Protein AF-A0A6G3X3H6-F1 (afdb_monomer_lite)

Secondary structure (DSSP, 8-state):
-HHHHHHHHHHHHHHHHHHHHHHHHHT-TT--GGGGTHHHHHHHHHHHHHHTT---HHHHHHHHHHHHHHHHHHHHHHH-SSS--HHHHHHHHHHHHHHHHHHHHHHHHT--HHHHHHHHHHHH---TT--HHHHHHHHHHHHHHHHHHHHTHHHHHHHTT-HHHHHHTT--HHHH-

Structure (mmCIF, N/CA/C/O backbone):
data_AF-A0A6G3X3H6-F1
#
_entry.id   AF-A0A6G3X3H6-F1
#
loop_
_atom_site.group_PDB
_atom_site.id
_atom_site.type_symbol
_atom_site.label_atom_id
_atom_site.label_alt_id
_atom_site.label_comp_id
_atom_site.label_asym_id
_atom_site.label_entity_id
_atom_site.label_seq_id
_atom_site.pdbx_PDB_ins_code
_atom_site.Cartn_x
_atom_site.Cartn_y
_atom_site.Cartn_z
_atom_site.occupancy
_atom_site.B_iso_or_equiv
_atom_site.auth_seq_id
_atom_site.auth_comp_id
_atom_site.auth_asym_id
_atom_site.auth_atom_id
_atom_site.pdbx_PDB_model_num
ATOM 1 N N . ARG A 1 1 ? 17.146 16.076 -9.157 1.00 81.12 1 ARG A N 1
ATOM 2 C CA . ARG A 1 1 ? 17.181 16.164 -7.670 1.00 81.12 1 ARG A CA 1
ATOM 3 C C . ARG A 1 1 ? 15.816 16.528 -7.088 1.00 81.12 1 ARG A C 1
ATOM 5 O O . ARG A 1 1 ? 15.389 15.841 -6.174 1.00 81.12 1 ARG A O 1
ATOM 12 N N . LEU A 1 2 ? 15.118 17.531 -7.637 1.00 92.62 2 LEU A N 1
ATOM 13 C CA . LEU A 1 2 ? 13.779 17.919 -7.175 1.00 92.62 2 LEU A CA 1
ATOM 14 C C . LEU A 1 2 ? 12.729 16.779 -7.222 1.00 92.62 2 LEU A C 1
ATOM 16 O O . LEU A 1 2 ? 12.113 16.555 -6.185 1.00 92.62 2 LEU A O 1
ATOM 20 N N . PRO A 1 3 ? 12.585 15.983 -8.309 1.00 93.81 3 PRO A N 1
ATOM 21 C CA . PRO A 1 3 ? 11.593 14.896 -8.345 1.00 93.81 3 PRO A CA 1
ATOM 22 C C . PRO A 1 3 ? 11.813 13.860 -7.239 1.00 93.81 3 PRO A C 1
ATOM 24 O O . PRO A 1 3 ? 10.887 13.480 -6.534 1.00 93.81 3 PRO A O 1
ATOM 27 N N . ARG A 1 4 ? 13.076 13.482 -7.012 1.00 94.50 4 ARG A N 1
ATOM 28 C CA . ARG A 1 4 ? 13.480 12.581 -5.928 1.00 94.50 4 ARG A CA 1
ATOM 29 C C . ARG A 1 4 ? 13.090 13.103 -4.544 1.00 94.50 4 ARG A C 1
ATOM 31 O O . ARG A 1 4 ? 12.629 12.322 -3.722 1.00 94.50 4 ARG A O 1
ATOM 38 N N . ALA A 1 5 ? 13.302 14.392 -4.273 1.00 95.81 5 ALA A N 1
ATOM 39 C CA . ALA A 1 5 ? 12.963 14.986 -2.980 1.00 95.81 5 ALA A CA 1
ATOM 40 C C . ALA A 1 5 ? 11.444 15.007 -2.750 1.00 95.81 5 ALA A C 1
ATOM 42 O O . ALA A 1 5 ? 10.981 14.654 -1.669 1.00 95.81 5 ALA A O 1
ATOM 43 N N . VAL A 1 6 ? 10.670 15.355 -3.782 1.00 96.56 6 VAL A N 1
ATOM 44 C CA . VAL A 1 6 ? 9.203 15.338 -3.721 1.00 96.56 6 VAL A CA 1
ATOM 45 C C . VAL A 1 6 ? 8.688 13.915 -3.515 1.00 96.56 6 VAL A C 1
ATOM 47 O O . VAL A 1 6 ? 7.884 13.691 -2.616 1.00 96.56 6 VAL A O 1
ATOM 50 N N . LEU A 1 7 ? 9.198 12.938 -4.273 1.00 95.88 7 LEU A N 1
ATOM 51 C CA . LEU A 1 7 ? 8.808 11.537 -4.111 1.00 95.88 7 LEU A CA 1
ATOM 52 C C . LEU A 1 7 ? 9.121 11.018 -2.703 1.00 95.88 7 LEU A C 1
ATOM 54 O O . LEU A 1 7 ? 8.291 10.333 -2.116 1.00 95.88 7 LEU A O 1
ATOM 58 N N . ALA A 1 8 ? 10.279 11.384 -2.140 1.00 95.56 8 ALA A N 1
ATOM 59 C CA . ALA A 1 8 ? 10.652 11.019 -0.773 1.00 95.56 8 ALA A CA 1
ATOM 60 C C . ALA A 1 8 ? 9.638 11.539 0.258 1.00 95.56 8 ALA A C 1
ATOM 62 O O . ALA A 1 8 ? 9.217 10.792 1.140 1.00 95.56 8 ALA A O 1
ATOM 63 N N . LEU A 1 9 ? 9.228 12.806 0.130 1.00 96.75 9 LEU A N 1
ATOM 64 C CA . LEU A 1 9 ? 8.238 13.418 1.018 1.00 96.75 9 LEU A CA 1
ATOM 65 C C . LEU A 1 9 ? 6.868 12.751 0.881 1.00 96.75 9 LEU A C 1
ATOM 67 O O . LEU A 1 9 ? 6.251 12.422 1.890 1.00 96.75 9 LEU A O 1
ATOM 71 N N . VAL A 1 10 ? 6.410 12.512 -0.350 1.00 96.50 10 VAL A N 1
ATOM 72 C CA . VAL A 1 10 ? 5.107 11.883 -0.618 1.00 96.50 10 VAL A CA 1
ATOM 73 C C . VAL A 1 10 ? 5.075 10.442 -0.117 1.00 96.50 10 VAL A C 1
ATOM 75 O O . VAL A 1 10 ? 4.109 10.050 0.537 1.00 96.50 10 VAL A O 1
ATOM 78 N N . ALA A 1 11 ? 6.130 9.664 -0.367 1.00 94.50 11 ALA A N 1
ATOM 79 C CA . ALA A 1 11 ? 6.240 8.294 0.120 1.00 94.50 11 ALA A CA 1
ATOM 80 C C . ALA A 1 11 ? 6.262 8.253 1.655 1.00 94.50 11 ALA A C 1
ATOM 82 O O . ALA A 1 11 ? 5.467 7.537 2.256 1.00 94.50 11 ALA A O 1
ATOM 83 N N . GLY A 1 12 ? 7.101 9.074 2.300 1.00 95.00 12 GLY A N 1
ATOM 84 C CA . GLY A 1 12 ? 7.175 9.150 3.763 1.00 95.00 12 GLY A CA 1
ATOM 85 C C . GLY A 1 12 ? 5.853 9.576 4.407 1.00 95.00 12 GLY A C 1
ATOM 86 O O . GLY A 1 12 ? 5.411 8.964 5.377 1.00 95.00 12 GLY A O 1
ATOM 87 N N . PHE A 1 13 ? 5.179 10.573 3.832 1.00 96.25 13 PHE A N 1
ATOM 88 C CA . PHE A 1 13 ? 3.850 11.001 4.268 1.00 96.25 13 PHE A CA 1
ATOM 89 C C . PHE A 1 13 ? 2.806 9.886 4.122 1.00 96.25 13 PHE A C 1
ATOM 91 O O . PHE A 1 13 ? 2.034 9.639 5.047 1.00 96.25 13 PHE A O 1
ATOM 98 N N . SER A 1 14 ? 2.821 9.169 2.995 1.00 94.50 14 SER A N 1
ATOM 99 C CA . SER A 1 14 ? 1.905 8.051 2.735 1.00 94.50 14 SER A CA 1
ATOM 100 C C . SER A 1 14 ? 2.128 6.895 3.713 1.00 94.50 14 SER A C 1
ATOM 102 O O . SER A 1 14 ? 1.161 6.362 4.253 1.00 94.50 14 SER A O 1
ATOM 104 N N . PHE A 1 15 ? 3.387 6.551 4.010 1.00 92.12 15 PHE A N 1
ATOM 105 C CA . PHE A 1 15 ? 3.718 5.552 5.029 1.00 92.12 15 PHE A CA 1
ATOM 106 C C . PHE A 1 15 ? 3.280 5.989 6.429 1.00 92.12 15 PHE A C 1
ATOM 108 O O . PHE A 1 15 ? 2.724 5.180 7.169 1.00 92.12 15 PHE A O 1
ATOM 115 N N . GLY A 1 16 ? 3.468 7.264 6.784 1.00 93.06 16 GLY A N 1
ATOM 116 C CA . GLY A 1 16 ? 3.003 7.815 8.058 1.00 93.06 16 GLY A CA 1
ATOM 117 C C . GLY A 1 16 ? 1.481 7.746 8.213 1.00 93.06 16 GLY A C 1
ATOM 118 O O . GLY A 1 16 ? 0.989 7.285 9.244 1.00 93.06 16 GLY A O 1
ATOM 119 N N . LEU A 1 17 ? 0.735 8.137 7.172 1.00 93.88 17 LEU A N 1
ATOM 120 C CA . LEU A 1 17 ? -0.727 8.029 7.129 1.00 93.88 17 LEU A CA 1
ATOM 121 C C . LEU A 1 17 ? -1.197 6.575 7.239 1.00 93.88 17 LEU A C 1
ATOM 123 O O . LEU A 1 17 ? -2.043 6.266 8.073 1.00 93.88 17 LEU A O 1
ATOM 127 N N . ALA A 1 18 ? -0.630 5.674 6.435 1.00 91.19 18 ALA A N 1
ATOM 128 C CA . ALA A 1 18 ? -0.981 4.260 6.489 1.00 91.19 18 ALA A CA 1
ATOM 129 C C . ALA A 1 18 ? -0.691 3.671 7.880 1.00 91.19 18 ALA A C 1
ATOM 131 O O . ALA A 1 18 ? -1.545 2.995 8.450 1.00 91.19 18 ALA A O 1
ATOM 132 N N . GLY A 1 19 ? 0.472 3.983 8.460 1.00 90.94 19 GLY A N 1
ATOM 133 C CA . GLY A 1 19 ? 0.867 3.539 9.795 1.00 90.94 19 GLY A CA 1
ATOM 134 C C . GLY A 1 19 ? -0.128 3.962 10.874 1.00 90.94 19 GLY A C 1
ATOM 135 O O . GLY A 1 19 ? -0.659 3.105 11.578 1.00 90.94 19 GLY A O 1
ATOM 136 N N . VAL A 1 20 ? -0.452 5.257 1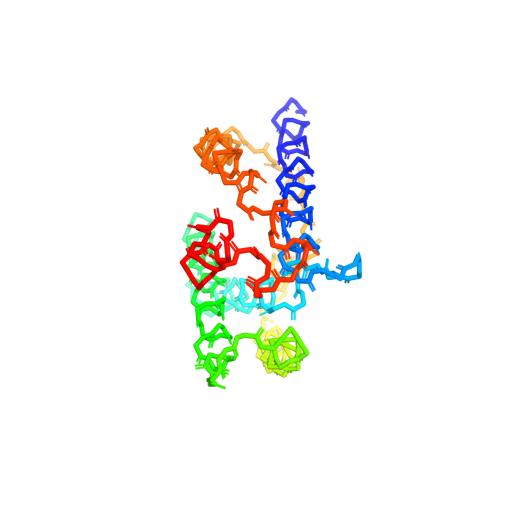0.972 1.00 91.25 20 VAL A N 1
ATOM 137 C CA . VAL A 1 20 ? -1.388 5.742 12.002 1.00 91.25 20 VAL A CA 1
ATOM 138 C C . VAL A 1 20 ? -2.796 5.170 11.818 1.00 91.25 20 VAL A C 1
ATOM 140 O O . VAL A 1 20 ? -3.451 4.822 12.805 1.00 91.25 20 VAL A O 1
ATOM 143 N N . THR A 1 21 ? -3.256 5.007 10.572 1.00 90.62 21 THR A N 1
ATOM 144 C CA . THR A 1 21 ? -4.552 4.388 10.273 1.00 90.62 21 THR A CA 1
ATOM 145 C C . THR A 1 21 ? -4.577 2.926 10.713 1.00 90.62 21 THR A C 1
ATOM 147 O O . THR A 1 21 ? -5.503 2.532 11.424 1.00 90.62 21 THR A O 1
ATOM 150 N N . PHE A 1 22 ? -3.555 2.133 10.373 1.00 87.06 22 PHE A N 1
ATOM 151 C CA . PHE A 1 22 ? -3.475 0.724 10.771 1.00 87.06 22 PHE A CA 1
ATOM 152 C C . PHE A 1 22 ? -3.369 0.548 12.283 1.00 87.06 22 PHE A C 1
ATOM 154 O O . PHE A 1 22 ? -4.112 -0.252 12.856 1.00 87.06 22 PHE A O 1
ATOM 161 N N . GLN A 1 23 ? -2.504 1.320 12.940 1.00 88.88 23 GLN A N 1
ATOM 162 C CA . GLN A 1 23 ? -2.334 1.275 14.394 1.00 88.88 23 GLN A CA 1
ATOM 163 C C . GLN A 1 23 ? -3.633 1.621 15.122 1.00 88.88 23 GLN A C 1
ATOM 165 O O . GLN A 1 23 ? -4.012 0.940 16.075 1.00 88.88 23 GLN A O 1
ATOM 170 N N . THR A 1 24 ? -4.351 2.635 14.633 1.00 88.75 24 THR A N 1
ATOM 171 C CA . THR A 1 24 ? -5.649 3.051 15.174 1.00 88.75 24 THR A CA 1
ATOM 172 C C . THR A 1 24 ? -6.718 1.979 14.963 1.00 88.75 24 THR A C 1
ATOM 174 O O . THR A 1 24 ? -7.406 1.594 15.906 1.00 88.75 24 THR A O 1
ATOM 177 N N . MET A 1 25 ? -6.831 1.453 13.742 1.00 84.88 25 MET A N 1
ATOM 178 C CA . MET A 1 25 ? -7.825 0.441 13.379 1.00 84.88 25 MET A CA 1
ATOM 179 C C . MET A 1 25 ? -7.628 -0.876 14.145 1.00 84.88 25 MET A C 1
ATOM 181 O O . MET A 1 25 ? -8.598 -1.524 14.548 1.00 84.88 25 MET A O 1
ATOM 185 N N . LEU A 1 26 ? -6.376 -1.289 14.347 1.00 81.75 26 LEU A N 1
ATOM 186 C CA . LEU A 1 26 ? -6.024 -2.525 15.051 1.00 81.75 26 LEU A CA 1
ATOM 187 C C . LEU A 1 26 ? -5.852 -2.333 16.560 1.00 81.75 26 LEU A C 1
ATOM 189 O O . LEU A 1 26 ? -5.661 -3.323 17.264 1.00 81.75 26 LEU A O 1
ATOM 193 N N . ARG A 1 27 ? -5.921 -1.090 17.056 1.00 84.81 27 ARG A N 1
ATOM 194 C CA . ARG A 1 27 ? -5.616 -0.720 18.452 1.00 84.81 27 ARG A CA 1
ATOM 195 C C . ARG A 1 27 ? -4.279 -1.286 18.921 1.00 84.81 27 ARG A C 1
ATOM 197 O O . ARG A 1 27 ? -4.150 -1.761 20.046 1.00 84.81 27 ARG A O 1
ATOM 204 N N . ASN A 1 28 ? -3.296 -1.286 18.030 1.00 83.50 28 ASN A N 1
ATOM 205 C CA . ASN A 1 28 ? -2.004 -1.892 18.289 1.00 83.50 28 ASN A CA 1
ATOM 206 C C . ASN A 1 28 ? -0.899 -0.986 17.733 1.00 83.50 28 ASN A C 1
ATOM 208 O O . ASN A 1 28 ? -0.783 -0.876 16.512 1.00 83.50 28 ASN A O 1
ATOM 212 N N . PRO A 1 29 ? -0.071 -0.361 18.590 1.00 82.50 29 PRO A N 1
ATOM 213 C CA . PRO A 1 29 ? 1.007 0.516 18.137 1.00 82.50 29 PRO A CA 1
ATOM 214 C C . PRO A 1 29 ? 2.110 -0.229 17.369 1.00 82.50 29 PRO A C 1
ATOM 216 O O . PRO A 1 29 ? 2.874 0.400 16.647 1.00 82.50 29 PRO A O 1
ATOM 219 N N . LEU A 1 30 ? 2.185 -1.560 17.490 1.00 80.12 30 LEU A N 1
ATOM 220 C CA . LEU A 1 30 ? 3.111 -2.406 16.732 1.00 80.12 30 LEU A CA 1
ATOM 221 C C . LEU A 1 30 ? 2.543 -2.843 15.375 1.00 80.12 30 LEU A C 1
ATOM 223 O O . LEU A 1 30 ? 3.240 -3.506 14.611 1.00 80.12 30 LEU A O 1
ATOM 227 N N . ALA A 1 31 ? 1.284 -2.514 15.066 1.00 79.19 31 ALA A N 1
ATOM 228 C CA . ALA A 1 31 ? 0.722 -2.836 13.766 1.00 79.19 31 ALA A CA 1
ATOM 229 C C . ALA A 1 31 ? 1.348 -1.955 12.681 1.00 79.19 31 ALA A C 1
ATOM 231 O O . ALA A 1 31 ? 1.374 -0.728 12.787 1.00 79.19 31 ALA A O 1
ATOM 232 N N . SER A 1 32 ? 1.799 -2.592 11.606 1.00 80.75 32 SER A N 1
ATOM 233 C CA . SER A 1 32 ? 2.226 -1.926 10.383 1.00 80.75 32 SER A CA 1
ATOM 234 C C . SER A 1 32 ? 1.478 -2.513 9.180 1.00 80.75 32 SER A C 1
ATOM 236 O O . SER A 1 32 ? 1.114 -3.694 9.199 1.00 80.75 32 SER A O 1
ATOM 238 N N . PRO A 1 33 ? 1.234 -1.707 8.129 1.00 70.56 33 PRO A N 1
ATOM 239 C CA . PRO A 1 33 ? 0.598 -2.172 6.892 1.00 70.56 33 PRO A CA 1
ATOM 240 C C . PRO A 1 33 ? 1.330 -3.358 6.243 1.00 70.56 33 PRO A C 1
ATOM 242 O O . PRO A 1 33 ? 0.693 -4.205 5.617 1.00 70.56 33 PRO A O 1
ATOM 245 N N . ASP A 1 34 ? 2.648 -3.458 6.432 1.00 71.75 34 ASP A N 1
ATOM 246 C CA . ASP A 1 34 ? 3.471 -4.526 5.856 1.00 71.75 34 ASP A CA 1
ATOM 247 C C . ASP A 1 34 ? 3.136 -5.917 6.416 1.00 71.75 34 ASP A C 1
ATOM 249 O O . ASP A 1 34 ? 3.273 -6.916 5.711 1.00 71.75 34 ASP A O 1
ATOM 253 N N . ILE A 1 35 ? 2.624 -6.003 7.651 1.00 68.88 35 ILE A N 1
ATOM 254 C CA . ILE A 1 35 ? 2.325 -7.280 8.327 1.00 68.88 35 ILE A CA 1
ATOM 255 C C . ILE A 1 35 ? 1.207 -8.071 7.621 1.00 68.88 35 ILE A C 1
ATOM 257 O O . ILE A 1 35 ? 1.103 -9.285 7.785 1.00 68.88 35 ILE A O 1
ATOM 261 N N . ILE A 1 36 ? 0.383 -7.415 6.801 1.00 77.31 36 ILE A N 1
ATOM 262 C CA . ILE A 1 36 ? -0.758 -8.032 6.101 1.00 77.31 36 ILE A CA 1
ATOM 263 C C . ILE A 1 36 ? -0.325 -8.612 4.737 1.00 77.31 36 ILE A C 1
ATOM 265 O O . ILE A 1 36 ? -1.136 -9.167 4.009 1.00 77.31 36 ILE A O 1
ATOM 269 N N . GLY A 1 37 ? 0.958 -8.519 4.373 1.00 83.69 37 GLY A N 1
ATOM 270 C CA . GLY A 1 37 ? 1.495 -9.137 3.154 1.00 83.69 37 GLY A CA 1
ATOM 271 C C . GLY A 1 37 ? 1.242 -8.355 1.870 1.00 83.69 37 GLY A C 1
ATOM 272 O O . GLY A 1 37 ? 1.546 -8.845 0.787 1.00 83.69 37 GLY A O 1
ATOM 273 N N . ILE A 1 38 ? 0.753 -7.115 1.972 1.00 90.75 38 ILE A N 1
ATOM 274 C CA . ILE A 1 38 ? 0.576 -6.203 0.830 1.00 90.75 38 ILE A CA 1
ATOM 275 C C . ILE A 1 38 ? 1.920 -5.979 0.124 1.00 90.75 38 ILE A C 1
ATOM 277 O O . ILE A 1 38 ? 2.016 -6.128 -1.095 1.00 90.75 38 ILE A O 1
ATOM 281 N N . SER A 1 39 ? 2.968 -5.691 0.901 1.00 91.25 39 SER A N 1
ATOM 282 C CA . SER A 1 39 ? 4.323 -5.454 0.396 1.00 91.25 39 SER A CA 1
ATOM 283 C C . SER A 1 39 ? 4.956 -6.721 -0.188 1.00 91.25 39 SER A C 1
ATOM 285 O O . SER A 1 39 ? 5.539 -6.650 -1.271 1.00 91.25 39 SER A O 1
ATOM 287 N N . SER A 1 40 ? 4.769 -7.891 0.439 1.00 92.19 40 SER A N 1
ATOM 288 C CA . SER A 1 40 ? 5.202 -9.184 -0.123 1.00 92.19 40 SER A CA 1
ATOM 289 C C . SER A 1 40 ? 4.454 -9.525 -1.417 1.00 92.19 40 SER A C 1
ATOM 291 O O . SER A 1 40 ? 5.051 -10.030 -2.362 1.00 92.19 40 SER A O 1
ATOM 293 N N . GLY A 1 41 ? 3.161 -9.200 -1.509 1.00 93.31 41 GLY A N 1
ATOM 294 C CA . GLY A 1 41 ? 2.347 -9.412 -2.709 1.00 93.31 41 GLY A CA 1
ATOM 295 C C . GLY A 1 41 ? 2.791 -8.552 -3.879 1.00 93.31 41 GLY A C 1
ATOM 296 O O . GLY A 1 41 ? 2.997 -9.062 -4.979 1.00 93.31 41 GLY A O 1
ATOM 297 N N . ALA A 1 42 ? 2.997 -7.260 -3.627 1.00 94.56 42 ALA A N 1
ATOM 298 C CA . ALA A 1 42 ? 3.529 -6.334 -4.617 1.00 94.56 42 ALA A CA 1
ATOM 299 C C . ALA A 1 42 ? 4.931 -6.768 -5.089 1.00 94.56 42 ALA A C 1
ATOM 301 O O . ALA A 1 42 ? 5.195 -6.788 -6.289 1.00 94.56 42 ALA A O 1
ATOM 302 N N . SER A 1 43 ? 5.782 -7.203 -4.155 1.00 94.12 43 SER A N 1
ATOM 303 C CA . SER A 1 43 ? 7.133 -7.733 -4.396 1.00 94.12 43 SER A CA 1
ATOM 304 C C . SER A 1 43 ? 7.161 -8.987 -5.256 1.00 94.12 43 SER A C 1
ATOM 306 O O . SER A 1 43 ? 7.868 -9.022 -6.263 1.00 94.12 43 SER A O 1
ATOM 308 N N . ALA A 1 44 ? 6.361 -9.996 -4.913 1.00 95.38 44 ALA A N 1
ATOM 309 C CA . ALA A 1 44 ? 6.280 -11.227 -5.688 1.00 95.38 44 ALA A CA 1
ATOM 310 C C . ALA A 1 44 ? 5.794 -10.950 -7.114 1.00 95.38 44 ALA A C 1
ATOM 312 O O . ALA A 1 44 ? 6.350 -11.457 -8.087 1.00 95.38 44 ALA A O 1
ATOM 313 N N . ALA A 1 45 ? 4.782 -10.094 -7.244 1.00 96.25 45 ALA A N 1
ATOM 314 C CA . ALA A 1 45 ? 4.207 -9.735 -8.526 1.00 96.25 45 ALA A CA 1
ATOM 315 C C . ALA A 1 45 ? 5.193 -8.933 -9.394 1.00 96.25 45 ALA A C 1
ATOM 317 O O . ALA A 1 45 ? 5.321 -9.207 -10.586 1.00 96.25 45 ALA A O 1
ATOM 318 N N . ALA A 1 46 ? 5.954 -8.013 -8.795 1.00 94.94 46 ALA A N 1
ATOM 319 C CA . ALA A 1 46 ? 7.016 -7.294 -9.487 1.00 94.94 46 ALA A CA 1
ATOM 320 C C . ALA A 1 46 ? 8.164 -8.213 -9.919 1.00 94.94 46 ALA A C 1
ATOM 322 O O . ALA A 1 46 ? 8.603 -8.132 -11.063 1.00 94.94 46 ALA A O 1
ATOM 323 N N . ALA A 1 47 ? 8.604 -9.134 -9.057 1.00 95.00 47 ALA A N 1
ATOM 324 C CA . ALA A 1 47 ? 9.628 -10.115 -9.408 1.00 95.00 47 ALA A CA 1
ATOM 325 C C . ALA A 1 47 ? 9.186 -10.984 -10.597 1.00 95.00 47 ALA A C 1
ATOM 327 O O . ALA A 1 47 ? 9.950 -11.161 -11.542 1.00 95.00 47 ALA A O 1
ATOM 328 N N . ILE A 1 48 ? 7.938 -11.469 -10.602 1.00 95.44 48 ILE A N 1
ATOM 329 C CA . ILE A 1 48 ? 7.371 -12.229 -11.730 1.00 95.44 48 ILE A CA 1
ATOM 330 C C . ILE A 1 48 ? 7.309 -11.363 -12.996 1.00 95.44 48 ILE A C 1
ATOM 332 O O . ILE A 1 48 ? 7.700 -11.816 -14.073 1.00 95.44 48 ILE A O 1
ATOM 336 N N . ALA A 1 49 ? 6.842 -10.119 -12.879 1.00 95.19 49 ALA A N 1
ATOM 337 C CA . ALA A 1 49 ? 6.713 -9.204 -14.009 1.00 95.19 49 ALA A CA 1
ATOM 338 C C . ALA A 1 49 ? 8.057 -8.878 -14.673 1.00 95.19 49 ALA A C 1
ATOM 340 O O . ALA A 1 49 ? 8.129 -8.842 -15.898 1.00 95.19 49 ALA A O 1
ATOM 341 N N . ILE A 1 50 ? 9.104 -8.670 -13.874 1.00 93.00 50 ILE A N 1
ATOM 342 C CA . ILE A 1 50 ? 10.451 -8.354 -14.357 1.00 93.00 50 ILE A CA 1
ATOM 343 C C . ILE A 1 50 ? 11.103 -9.611 -14.941 1.00 93.00 50 ILE A C 1
ATOM 345 O O . ILE A 1 50 ? 11.484 -9.627 -16.106 1.00 93.00 50 ILE A O 1
ATOM 349 N N . VAL A 1 51 ? 11.173 -10.692 -14.159 1.00 92.38 51 VAL A N 1
ATOM 350 C CA . VAL A 1 51 ? 11.991 -11.870 -14.493 1.00 92.38 51 VAL A CA 1
ATOM 351 C C . VAL A 1 51 ? 11.320 -12.794 -15.509 1.00 92.38 51 VAL A C 1
ATOM 353 O O . VAL A 1 51 ? 11.993 -13.403 -16.331 1.00 92.38 51 VAL A O 1
ATOM 356 N N . THR A 1 52 ? 9.997 -12.963 -15.436 1.00 91.06 52 THR A N 1
ATOM 357 C CA . THR A 1 52 ? 9.285 -13.947 -16.275 1.00 91.06 52 THR A CA 1
ATOM 358 C C . THR A 1 52 ? 8.604 -13.303 -17.475 1.00 91.06 52 THR A C 1
ATOM 360 O O . THR A 1 52 ? 8.541 -13.906 -18.542 1.00 91.06 52 THR A O 1
ATOM 363 N N . LEU A 1 53 ? 8.055 -12.101 -17.294 1.00 90.81 53 LEU A N 1
ATOM 364 C CA . LEU A 1 53 ? 7.248 -11.431 -18.315 1.00 90.81 53 LEU A CA 1
ATOM 365 C C . LEU A 1 53 ? 7.997 -10.299 -19.033 1.00 90.81 53 LEU A C 1
ATOM 367 O O . LEU A 1 53 ? 7.479 -9.791 -20.027 1.00 90.81 53 LEU A O 1
ATOM 371 N N . SER A 1 54 ? 9.177 -9.905 -18.538 1.00 89.56 54 SER A N 1
ATOM 372 C CA . SER A 1 54 ? 10.001 -8.810 -19.071 1.00 89.56 54 SER A CA 1
ATOM 373 C C . SER A 1 54 ? 9.194 -7.530 -19.339 1.00 89.56 54 SER A C 1
ATOM 375 O O . SER A 1 54 ? 9.336 -6.883 -20.378 1.00 89.56 54 SER A O 1
ATOM 377 N N . LEU A 1 55 ? 8.288 -7.195 -18.414 1.00 91.31 55 LEU A N 1
ATOM 378 C CA . LEU A 1 55 ? 7.397 -6.042 -18.535 1.00 91.31 55 LEU A CA 1
ATOM 379 C C . LEU A 1 55 ? 8.128 -4.726 -18.253 1.00 91.31 55 LEU A C 1
ATOM 381 O O . LEU A 1 55 ? 9.077 -4.669 -17.478 1.00 91.31 55 LEU A O 1
ATOM 385 N N . GLY A 1 56 ? 7.627 -3.637 -18.840 1.00 88.62 56 GLY A N 1
ATOM 386 C CA . GLY A 1 56 ? 8.143 -2.293 -18.583 1.00 88.62 56 GLY A CA 1
ATOM 387 C C . GLY A 1 56 ? 7.740 -1.740 -17.210 1.00 88.62 56 GLY A C 1
ATOM 388 O O . GLY A 1 56 ? 6.773 -2.185 -16.593 1.00 88.62 56 GLY A O 1
ATOM 389 N N . GLU A 1 57 ? 8.429 -0.688 -16.763 1.00 85.44 57 GLU A N 1
ATOM 390 C CA . GLU A 1 57 ? 8.304 -0.109 -15.412 1.00 85.44 57 GLU A CA 1
ATOM 391 C C . GLU A 1 57 ? 6.856 0.243 -15.001 1.00 85.44 57 GLU A C 1
ATOM 393 O O . GLU A 1 57 ? 6.425 -0.040 -13.878 1.00 85.44 57 GLU A O 1
ATOM 398 N N . VAL A 1 58 ? 6.065 0.810 -15.919 1.00 88.75 58 VAL A N 1
ATOM 399 C CA . VAL A 1 58 ? 4.655 1.162 -15.663 1.00 88.75 58 VAL A CA 1
ATOM 400 C C . VAL A 1 58 ? 3.796 -0.089 -15.480 1.00 88.75 58 VAL A C 1
ATOM 402 O O . VAL A 1 58 ? 2.971 -0.147 -14.571 1.00 88.75 58 VAL A O 1
ATOM 405 N N . GLN A 1 59 ? 3.999 -1.107 -16.316 1.00 92.81 59 GLN A N 1
ATOM 406 C CA . GLN A 1 59 ? 3.247 -2.362 -16.257 1.00 92.81 59 GLN A CA 1
ATOM 407 C C . GLN A 1 59 ? 3.569 -3.129 -14.971 1.00 92.81 59 GLN A C 1
ATOM 409 O O . GLN A 1 59 ? 2.652 -3.607 -14.306 1.00 92.81 59 GLN A O 1
ATOM 414 N N . VAL A 1 60 ? 4.850 -3.169 -14.585 1.00 93.31 60 VAL A N 1
ATOM 415 C CA . VAL A 1 60 ? 5.309 -3.722 -13.302 1.00 93.31 60 VAL A CA 1
ATOM 416 C C . VAL A 1 60 ? 4.622 -3.002 -12.142 1.00 93.31 60 VAL A C 1
ATOM 418 O O . VAL A 1 60 ? 4.060 -3.652 -11.266 1.00 93.31 60 VAL A O 1
ATOM 421 N N . SER A 1 61 ? 4.594 -1.665 -12.161 1.00 91.81 61 SER A N 1
ATOM 422 C CA . SER A 1 61 ? 3.974 -0.863 -11.099 1.00 91.81 61 SER A CA 1
ATOM 423 C C . SER A 1 61 ? 2.468 -1.119 -10.975 1.00 91.81 61 SER A C 1
ATOM 425 O O . SER A 1 61 ? 1.963 -1.316 -9.871 1.00 91.81 61 SER A O 1
ATOM 427 N N . VAL A 1 62 ? 1.741 -1.170 -12.096 1.00 93.69 62 VAL A N 1
ATOM 428 C CA . VAL A 1 62 ? 0.296 -1.462 -12.107 1.00 93.69 62 VAL A CA 1
ATOM 429 C C . VAL A 1 62 ? 0.017 -2.871 -11.587 1.00 93.69 62 VAL A C 1
ATOM 431 O O . VAL A 1 62 ? -0.878 -3.056 -10.761 1.00 93.69 62 VAL A O 1
ATOM 434 N N . LEU A 1 63 ? 0.795 -3.858 -12.034 1.00 95.62 63 LEU A N 1
ATOM 435 C CA . LEU A 1 63 ? 0.630 -5.249 -11.626 1.00 95.62 63 LEU A CA 1
ATOM 436 C C . LEU A 1 63 ? 0.965 -5.444 -10.139 1.00 95.62 63 LEU A C 1
ATOM 438 O O . LEU A 1 63 ? 0.235 -6.143 -9.439 1.00 95.62 63 LEU A O 1
ATOM 442 N N . ALA A 1 64 ? 1.994 -4.764 -9.633 1.00 94.62 64 ALA A N 1
ATOM 443 C CA . ALA A 1 64 ? 2.353 -4.763 -8.219 1.00 94.62 64 ALA A CA 1
ATOM 444 C C . ALA A 1 64 ? 1.261 -4.139 -7.335 1.00 94.62 64 ALA A C 1
ATOM 446 O O . ALA A 1 64 ? 0.907 -4.711 -6.305 1.00 94.62 64 ALA A O 1
ATOM 447 N N . ILE A 1 65 ? 0.674 -3.009 -7.751 1.00 94.06 65 ILE A N 1
ATOM 448 C CA . ILE A 1 65 ? -0.457 -2.385 -7.043 1.00 94.06 65 ILE A CA 1
ATOM 449 C C . ILE A 1 65 ? -1.664 -3.329 -7.032 1.00 94.06 65 ILE A C 1
ATOM 451 O O . ILE A 1 65 ? -2.263 -3.552 -5.979 1.00 94.06 65 ILE A O 1
ATOM 455 N N . ALA A 1 66 ? -2.010 -3.914 -8.182 1.00 96.12 66 ALA A N 1
ATOM 456 C CA . ALA A 1 66 ? -3.136 -4.837 -8.294 1.00 96.12 66 ALA A CA 1
ATOM 457 C C . ALA A 1 66 ? -2.942 -6.088 -7.422 1.00 96.12 66 ALA A C 1
ATOM 459 O O . ALA A 1 66 ? -3.866 -6.496 -6.718 1.00 96.12 66 ALA A O 1
ATOM 460 N N . ALA A 1 67 ? -1.740 -6.667 -7.418 1.00 95.69 67 ALA A N 1
ATOM 461 C CA . ALA A 1 67 ? -1.409 -7.813 -6.581 1.00 95.69 67 ALA A CA 1
ATOM 462 C C . ALA A 1 67 ? -1.421 -7.462 -5.089 1.00 95.69 67 ALA A C 1
ATOM 464 O O . ALA A 1 67 ? -2.005 -8.205 -4.304 1.00 95.69 67 ALA A O 1
ATOM 465 N N . GLY A 1 68 ? -0.853 -6.320 -4.691 1.00 93.50 68 GLY A N 1
ATOM 466 C CA . GLY A 1 68 ? -0.881 -5.854 -3.303 1.00 93.50 68 GLY A CA 1
ATOM 467 C C . GLY A 1 68 ? -2.309 -5.654 -2.786 1.00 93.50 68 GLY A C 1
ATOM 468 O O . GLY A 1 68 ? -2.651 -6.139 -1.707 1.00 93.50 68 GLY A O 1
ATOM 469 N N . LEU A 1 69 ? -3.177 -5.016 -3.580 1.00 93.06 69 LEU A N 1
ATOM 470 C CA . LEU A 1 69 ? -4.604 -4.875 -3.261 1.00 93.06 69 LEU A CA 1
ATOM 471 C C . LEU A 1 69 ? -5.323 -6.230 -3.228 1.00 93.06 69 LEU A C 1
ATOM 473 O O . LEU A 1 69 ? -6.130 -6.476 -2.332 1.00 93.06 69 LEU A O 1
ATOM 477 N N . GLY A 1 70 ? -5.013 -7.127 -4.166 1.00 95.00 70 GLY A N 1
ATOM 478 C CA . GLY A 1 70 ? -5.549 -8.486 -4.192 1.00 95.00 70 GLY A CA 1
ATOM 479 C C . GLY A 1 70 ? -5.179 -9.286 -2.941 1.00 95.00 70 GLY A C 1
ATOM 480 O O . GLY A 1 70 ? -6.040 -9.941 -2.357 1.00 95.00 70 GLY A O 1
ATOM 481 N N . VAL A 1 71 ? -3.930 -9.179 -2.478 1.00 93.44 71 VAL A N 1
ATOM 482 C CA . VAL A 1 71 ? -3.467 -9.811 -1.234 1.00 93.44 71 VAL A CA 1
ATOM 483 C C . VAL A 1 71 ? -4.148 -9.192 -0.017 1.00 93.44 71 VAL A C 1
ATOM 485 O O . VAL A 1 71 ? -4.623 -9.936 0.839 1.00 93.44 71 VAL A O 1
ATOM 488 N N . ALA A 1 72 ? -4.286 -7.864 0.040 1.00 89.81 72 ALA A N 1
ATOM 489 C CA . ALA A 1 72 ? -5.020 -7.195 1.115 1.00 89.81 72 ALA A CA 1
ATOM 490 C C . ALA A 1 72 ? -6.463 -7.722 1.229 1.00 89.81 72 ALA A C 1
ATOM 492 O O . ALA A 1 72 ? -6.914 -8.082 2.318 1.00 89.81 72 ALA A O 1
ATOM 493 N N . LEU A 1 73 ? -7.168 -7.825 0.095 1.00 90.56 73 LEU A N 1
ATOM 494 C CA . LEU A 1 73 ? -8.531 -8.358 0.022 1.00 90.56 73 LEU A CA 1
ATOM 495 C C . LEU A 1 73 ? -8.593 -9.839 0.406 1.00 90.56 73 LEU A C 1
ATOM 497 O O . LEU A 1 73 ? -9.488 -10.245 1.148 1.00 90.56 73 LEU A O 1
ATOM 501 N N . LEU A 1 74 ? -7.637 -10.646 -0.060 1.00 91.94 74 LEU A N 1
ATOM 502 C CA . LEU A 1 74 ? -7.547 -12.062 0.282 1.00 91.94 74 LEU A CA 1
ATOM 503 C C . LEU A 1 74 ? -7.379 -12.246 1.793 1.00 91.94 74 LEU A C 1
ATOM 505 O O . LEU A 1 74 ? -8.165 -12.960 2.415 1.00 91.94 74 LEU A O 1
ATOM 509 N N . VAL A 1 75 ? -6.406 -11.560 2.393 1.00 90.00 75 VAL A N 1
ATOM 510 C CA . VAL A 1 75 ? -6.120 -11.640 3.831 1.00 90.00 75 VAL A CA 1
ATOM 511 C C . VAL A 1 75 ? -7.324 -11.170 4.641 1.00 90.00 75 VAL A C 1
ATOM 513 O O . VAL A 1 75 ? -7.728 -11.853 5.583 1.00 90.00 75 VAL A O 1
ATOM 516 N N . TYR A 1 76 ? -7.950 -10.058 4.242 1.00 85.62 76 TYR A N 1
ATOM 517 C CA . TYR A 1 76 ? -9.171 -9.566 4.876 1.00 85.62 76 TYR A CA 1
ATOM 518 C C . TYR A 1 76 ? -10.301 -10.601 4.807 1.00 85.62 76 TYR A C 1
ATOM 520 O O . TYR A 1 76 ? -10.883 -10.940 5.834 1.00 85.62 76 TYR A O 1
ATOM 528 N N . SER A 1 77 ? -10.574 -11.165 3.626 1.00 87.88 77 SER A N 1
ATOM 529 C CA . SER A 1 77 ? -11.655 -12.141 3.427 1.00 87.88 77 SER A CA 1
ATOM 530 C C . SER A 1 77 ? -11.464 -13.416 4.256 1.00 87.88 77 SER A C 1
ATOM 532 O O . SER A 1 77 ? -12.410 -13.915 4.866 1.00 87.88 77 SER A O 1
ATOM 534 N N . LEU A 1 78 ? -10.227 -13.908 4.362 1.00 87.44 78 LEU A N 1
ATOM 535 C CA . LEU A 1 78 ? -9.882 -15.065 5.186 1.00 87.44 78 LEU A CA 1
ATOM 536 C C . LEU A 1 78 ? -9.979 -14.741 6.682 1.00 87.44 78 LEU A C 1
ATOM 538 O O . LEU A 1 78 ? -10.368 -15.593 7.486 1.00 87.44 78 LEU A O 1
ATOM 542 N N . ALA A 1 79 ? -9.662 -13.502 7.060 1.00 84.00 79 ALA A N 1
ATOM 543 C CA . ALA A 1 79 ? -9.793 -13.015 8.423 1.00 84.00 79 ALA A CA 1
ATOM 544 C C . ALA A 1 79 ? -11.241 -12.670 8.811 1.00 84.00 79 ALA A C 1
ATOM 546 O O . ALA A 1 79 ? -11.495 -12.483 10.001 1.00 84.00 79 ALA A O 1
ATOM 547 N N . PHE A 1 80 ? -12.193 -12.628 7.873 1.00 75.69 80 PHE A N 1
ATOM 548 C CA . PHE A 1 80 ? -13.584 -12.206 8.086 1.00 75.69 80 PHE A CA 1
ATOM 549 C C . PHE A 1 80 ? -14.536 -13.359 8.488 1.00 75.69 80 PHE A C 1
ATOM 551 O O . PHE A 1 80 ? -15.648 -13.488 7.986 1.00 75.69 80 PHE A O 1
ATOM 558 N N . LYS A 1 81 ? -14.137 -14.236 9.421 1.00 67.44 81 LYS A N 1
ATOM 559 C CA . LYS A 1 81 ? -15.033 -15.276 9.981 1.00 67.44 81 LYS A CA 1
ATOM 560 C C . LYS A 1 81 ? -15.521 -14.904 11.386 1.00 67.44 81 LYS A C 1
ATOM 562 O O . LYS A 1 81 ? -14.850 -15.219 12.371 1.00 67.44 81 LYS A O 1
ATOM 567 N N . GLY A 1 82 ? -16.674 -14.235 11.470 1.00 62.56 82 GLY A N 1
ATOM 568 C CA . GLY A 1 82 ? -17.328 -13.863 12.738 1.00 62.56 82 GLY A CA 1
ATOM 569 C C . GLY A 1 82 ? -16.753 -12.612 13.420 1.00 62.56 82 GLY A C 1
ATOM 570 O O . GLY A 1 82 ? -16.620 -12.602 14.637 1.00 62.56 82 GLY A O 1
ATOM 571 N N . GLY A 1 83 ? -16.371 -11.595 12.636 1.00 62.84 83 GLY A N 1
ATOM 572 C CA . GLY A 1 83 ? -15.725 -10.357 13.104 1.00 62.84 83 GLY A CA 1
ATOM 573 C C . GLY A 1 83 ? -14.208 -10.351 12.881 1.00 62.84 83 GLY A C 1
ATOM 574 O O . GLY A 1 83 ? -13.576 -11.403 12.841 1.00 62.84 83 GLY A O 1
ATOM 575 N N . VAL A 1 84 ? -13.591 -9.180 12.696 1.00 60.12 84 VAL A N 1
ATOM 576 C CA . VAL A 1 84 ? -12.139 -9.073 12.450 1.00 60.12 84 VAL A CA 1
ATOM 577 C C . VAL A 1 84 ? -11.386 -9.083 13.781 1.00 60.12 84 VAL A C 1
ATOM 579 O O . VAL A 1 84 ? -11.124 -8.042 14.377 1.00 60.12 84 VAL A O 1
ATOM 582 N N . ALA A 1 85 ? -11.000 -10.269 14.250 1.00 65.88 85 ALA A N 1
ATOM 583 C CA . ALA A 1 85 ? -10.029 -10.377 15.333 1.00 65.88 85 ALA A CA 1
ATOM 584 C C . ALA A 1 85 ? -8.640 -9.967 14.811 1.00 65.88 85 ALA A C 1
ATOM 586 O O . ALA A 1 85 ? -8.088 -10.640 13.936 1.00 65.88 85 ALA A O 1
ATOM 587 N N . GLY A 1 86 ? -8.064 -8.888 15.356 1.00 71.50 86 GLY A N 1
ATOM 588 C CA . GLY A 1 86 ? -6.766 -8.351 14.919 1.00 71.50 86 GLY A CA 1
ATOM 589 C C . GLY A 1 86 ? -5.650 -9.404 14.884 1.00 71.50 86 GLY A C 1
ATOM 590 O O . GLY A 1 86 ? -4.882 -9.457 13.929 1.00 71.50 86 GLY A O 1
ATOM 591 N N . THR A 1 87 ? -5.626 -10.327 15.850 1.00 77.12 87 THR A N 1
ATOM 592 C CA . THR A 1 87 ? -4.658 -11.436 15.897 1.00 77.12 87 THR A CA 1
ATOM 593 C C . THR A 1 87 ? -4.776 -12.385 14.703 1.00 77.12 87 THR A C 1
ATOM 595 O O . THR A 1 87 ? -3.766 -12.826 14.165 1.00 77.12 87 THR A O 1
ATOM 598 N N . ARG A 1 88 ? -5.999 -12.691 14.248 1.00 83.94 88 ARG A N 1
ATOM 599 C CA . ARG A 1 88 ? -6.217 -13.583 13.099 1.00 83.94 88 ARG A CA 1
ATOM 600 C C . ARG A 1 88 ? -5.746 -12.937 11.801 1.00 83.94 88 ARG A C 1
ATOM 602 O O . ARG A 1 88 ? -5.119 -13.612 10.994 1.00 83.94 88 ARG A O 1
ATOM 609 N N . LEU A 1 89 ? -6.020 -11.644 11.628 1.00 82.81 89 LEU A N 1
ATOM 610 C CA . LEU A 1 89 ? -5.536 -10.874 10.482 1.00 82.81 89 LEU A CA 1
ATOM 611 C C . LEU A 1 89 ? -4.003 -10.921 10.400 1.00 82.81 89 LEU A C 1
ATOM 613 O O . LEU A 1 89 ? -3.459 -11.185 9.334 1.00 82.81 89 LEU A O 1
ATOM 617 N N . ILE A 1 90 ? -3.327 -10.747 11.541 1.00 83.25 90 ILE A N 1
ATOM 618 C CA . ILE A 1 90 ? -1.863 -10.816 11.639 1.00 83.25 90 ILE A CA 1
ATOM 619 C C . ILE A 1 90 ? -1.348 -12.216 11.277 1.00 83.25 90 ILE A C 1
ATOM 621 O O . ILE A 1 90 ? -0.459 -12.333 10.443 1.00 83.25 90 ILE A O 1
ATOM 625 N N . LEU A 1 91 ? -1.911 -13.285 11.854 1.00 87.44 91 LEU A N 1
ATOM 626 C CA . LEU A 1 91 ? -1.455 -14.657 11.584 1.00 87.44 91 LEU A CA 1
ATOM 627 C C . LEU A 1 91 ? -1.643 -15.066 10.115 1.00 87.44 91 LEU A C 1
ATOM 629 O O . LEU A 1 91 ? -0.749 -15.675 9.530 1.00 87.44 91 LEU A O 1
ATOM 633 N N . ILE A 1 92 ? -2.786 -14.717 9.516 1.00 89.88 92 ILE A N 1
ATOM 634 C CA . ILE A 1 92 ? -3.055 -14.974 8.094 1.00 89.88 92 ILE A CA 1
ATOM 635 C C . ILE A 1 92 ? -2.100 -14.157 7.220 1.00 89.88 92 ILE A C 1
ATOM 637 O O . ILE A 1 92 ? -1.537 -14.704 6.275 1.00 89.88 92 ILE A O 1
ATOM 641 N N . GLY A 1 93 ? -1.891 -12.880 7.559 1.00 89.94 93 GLY A N 1
ATOM 642 C CA . GLY A 1 93 ? -0.940 -12.000 6.884 1.00 89.94 93 GLY A CA 1
ATOM 643 C C . GLY A 1 93 ? 0.464 -12.593 6.861 1.00 89.94 93 GLY A C 1
ATOM 644 O O . GLY A 1 93 ? 1.009 -12.799 5.786 1.00 89.94 93 GLY A O 1
ATOM 645 N N . ILE A 1 94 ? 1.000 -12.987 8.022 1.00 89.69 94 ILE A N 1
ATOM 646 C CA . ILE A 1 94 ? 2.326 -13.617 8.138 1.00 89.69 94 ILE A CA 1
ATOM 647 C C . ILE A 1 94 ? 2.420 -14.889 7.283 1.00 89.69 94 ILE A C 1
ATOM 649 O O . ILE A 1 94 ? 3.409 -15.080 6.577 1.00 89.69 94 ILE A O 1
ATOM 653 N N . GLY A 1 95 ? 1.397 -15.750 7.321 1.00 92.62 95 GLY A N 1
ATOM 654 C CA . GLY A 1 95 ? 1.373 -16.975 6.518 1.00 92.62 95 GLY A CA 1
ATOM 655 C C . GLY A 1 95 ? 1.401 -16.696 5.012 1.00 92.62 95 GLY A C 1
ATOM 656 O O . GLY A 1 95 ? 2.176 -17.315 4.285 1.00 92.62 95 GLY A O 1
ATOM 657 N N . ILE A 1 96 ? 0.601 -15.733 4.550 1.00 93.44 96 ILE A N 1
ATOM 658 C CA . ILE A 1 96 ? 0.553 -15.330 3.140 1.00 93.44 96 ILE A CA 1
ATOM 659 C C . ILE A 1 96 ? 1.859 -14.649 2.716 1.00 93.44 96 ILE A C 1
ATOM 661 O O . ILE A 1 96 ? 2.386 -14.986 1.657 1.00 93.44 96 ILE A O 1
ATOM 665 N N . SER A 1 97 ? 2.423 -13.765 3.544 1.00 92.56 97 SER A N 1
ATOM 666 C CA . SER A 1 97 ? 3.730 -13.149 3.295 1.00 92.56 97 SER A CA 1
ATOM 667 C C . SER A 1 97 ? 4.810 -14.207 3.104 1.00 92.56 97 SER A C 1
ATOM 669 O O . SER A 1 97 ? 5.488 -14.193 2.086 1.00 92.56 97 SER A O 1
ATOM 671 N N . ALA A 1 98 ? 4.903 -15.196 4.001 1.00 93.69 98 ALA A N 1
ATOM 672 C CA . ALA A 1 98 ? 5.899 -16.262 3.892 1.00 93.69 98 ALA A CA 1
ATOM 673 C C . ALA A 1 98 ? 5.761 -17.077 2.590 1.00 93.69 98 ALA A C 1
ATOM 675 O O . ALA A 1 98 ? 6.761 -17.440 1.966 1.00 93.69 98 ALA A O 1
ATOM 676 N N . MET A 1 99 ? 4.527 -17.340 2.142 1.00 95.19 99 MET A N 1
ATOM 677 C CA . MET A 1 99 ? 4.278 -17.995 0.852 1.00 95.19 99 MET A CA 1
ATOM 678 C C . MET A 1 99 ? 4.731 -17.124 -0.329 1.00 95.19 99 MET A C 1
ATOM 680 O O . MET A 1 99 ? 5.372 -17.623 -1.254 1.00 95.19 99 MET A O 1
ATOM 684 N N . LEU A 1 100 ? 4.424 -15.826 -0.303 1.00 95.12 100 LEU A N 1
ATOM 685 C CA . LEU A 1 100 ? 4.796 -14.874 -1.355 1.00 95.12 100 LEU A CA 1
ATOM 686 C C . LEU A 1 100 ? 6.309 -14.624 -1.402 1.00 95.12 100 LEU A C 1
ATOM 688 O O . LEU A 1 100 ? 6.885 -14.533 -2.486 1.00 95.12 100 LEU A O 1
ATOM 692 N N . ASP A 1 101 ? 6.974 -14.595 -0.252 1.00 94.38 101 ASP A N 1
ATOM 693 C CA . ASP A 1 101 ? 8.428 -14.473 -0.150 1.00 94.38 101 ASP A CA 1
ATOM 694 C C . ASP A 1 101 ? 9.121 -15.727 -0.714 1.00 94.38 101 ASP A C 1
ATOM 696 O O . ASP A 1 101 ? 10.142 -15.629 -1.403 1.00 94.38 101 ASP A O 1
ATOM 700 N N . SER A 1 102 ? 8.534 -16.915 -0.504 1.00 95.94 102 SER A N 1
ATOM 701 C CA . SER A 1 102 ? 8.996 -18.162 -1.127 1.00 95.94 102 SER A CA 1
ATOM 702 C C . SER A 1 102 ? 8.863 -18.119 -2.654 1.00 95.94 102 SER A C 1
ATOM 704 O O . SER A 1 102 ? 9.812 -18.469 -3.357 1.00 95.94 102 SER A O 1
ATOM 706 N N . ILE A 1 103 ? 7.736 -17.618 -3.176 1.00 95.31 103 ILE A N 1
ATOM 707 C CA . ILE A 1 103 ? 7.537 -17.409 -4.621 1.00 95.31 103 ILE A CA 1
ATOM 708 C C . ILE A 1 103 ? 8.574 -16.426 -5.168 1.00 95.31 103 ILE A C 1
ATOM 710 O O . ILE A 1 103 ? 9.215 -16.708 -6.179 1.00 95.31 103 ILE A O 1
ATOM 714 N N . THR A 1 104 ? 8.780 -15.301 -4.484 1.00 95.19 104 THR A N 1
ATOM 715 C CA . THR A 1 104 ? 9.769 -14.285 -4.865 1.00 95.19 104 THR A CA 1
ATOM 716 C C . THR A 1 104 ? 11.164 -14.902 -4.946 1.00 95.19 104 THR A C 1
ATOM 718 O O . THR A 1 104 ? 11.845 -14.771 -5.961 1.00 95.19 104 THR A O 1
ATOM 721 N N . SER A 1 105 ? 11.560 -15.660 -3.922 1.00 94.62 105 SER A N 1
ATOM 722 C CA . SER A 1 105 ? 12.855 -16.348 -3.872 1.00 94.62 105 SER A CA 1
ATOM 723 C C . SER A 1 105 ? 13.019 -17.360 -5.010 1.00 94.62 105 SER A C 1
ATOM 725 O O . SER A 1 105 ? 14.074 -17.417 -5.642 1.00 94.62 105 SER A O 1
ATOM 727 N N . TYR A 1 106 ? 11.970 -18.129 -5.315 1.00 95.25 106 TYR A N 1
ATOM 728 C CA . TYR A 1 106 ? 11.974 -19.068 -6.435 1.00 95.25 106 TYR A CA 1
ATOM 729 C C . TYR A 1 106 ? 12.164 -18.351 -7.776 1.00 95.25 106 TYR A C 1
ATOM 731 O O . TYR A 1 106 ? 13.014 -18.754 -8.568 1.00 95.25 106 TYR A O 1
ATOM 739 N N . VAL A 1 107 ? 11.429 -17.266 -8.017 1.00 94.31 107 VAL A N 1
ATOM 740 C CA . VAL A 1 107 ? 11.534 -16.483 -9.257 1.00 94.31 107 VAL A CA 1
ATOM 741 C C . VAL A 1 107 ? 12.940 -15.912 -9.423 1.00 94.31 107 VAL A C 1
ATOM 743 O O . VAL A 1 107 ? 13.546 -16.065 -10.481 1.00 94.31 107 VAL A O 1
ATOM 746 N N . LEU A 1 108 ? 13.504 -15.336 -8.361 1.00 93.19 108 LEU A N 1
ATOM 747 C CA . LEU A 1 108 ? 14.857 -14.782 -8.379 1.00 93.19 108 LEU A CA 1
ATOM 748 C C . LEU A 1 108 ? 15.930 -15.848 -8.620 1.00 93.19 108 LEU A C 1
ATOM 750 O O . LEU A 1 108 ? 16.909 -15.578 -9.307 1.00 93.19 108 LEU A O 1
ATOM 754 N N . SER A 1 109 ? 15.732 -17.077 -8.129 1.00 93.00 109 SER A N 1
ATOM 755 C CA . SER A 1 109 ? 16.655 -18.193 -8.394 1.00 93.00 109 SER A CA 1
ATOM 756 C C . SER A 1 109 ? 16.733 -18.589 -9.875 1.00 93.00 109 SER A C 1
ATOM 758 O O . SER A 1 109 ? 17.656 -19.290 -10.287 1.00 93.00 109 SER A O 1
ATOM 760 N N . ARG A 1 110 ? 15.756 -18.154 -10.681 1.00 90.06 110 ARG A N 1
ATOM 761 C CA . ARG A 1 110 ? 15.660 -18.414 -12.121 1.00 90.06 110 ARG A CA 1
ATOM 762 C C . ARG A 1 110 ? 16.033 -17.194 -12.970 1.00 90.06 110 ARG A C 1
ATOM 764 O O . ARG A 1 110 ? 16.022 -17.312 -14.192 1.00 90.06 110 ARG A O 1
ATOM 771 N N . ALA A 1 111 ? 16.338 -16.054 -12.349 1.00 89.25 111 ALA A N 1
ATOM 772 C CA . ALA A 1 111 ? 16.596 -14.797 -13.041 1.00 89.25 111 ALA A CA 1
ATOM 773 C C . ALA A 1 111 ? 17.984 -14.759 -13.696 1.00 89.25 111 ALA A C 1
ATOM 775 O O . ALA A 1 111 ? 18.964 -15.249 -13.134 1.00 89.25 111 ALA A O 1
ATOM 776 N N . ALA A 1 112 ? 18.073 -14.130 -14.870 1.00 86.69 112 ALA A N 1
ATOM 777 C CA . ALA A 1 112 ? 19.353 -13.754 -15.462 1.00 86.69 112 ALA A CA 1
ATOM 778 C C . ALA A 1 112 ? 20.024 -12.637 -14.637 1.00 86.69 112 ALA A C 1
ATOM 780 O O . ALA A 1 112 ? 19.351 -11.911 -13.906 1.00 86.69 112 ALA A O 1
ATOM 781 N N . GLU A 1 113 ? 21.345 -12.461 -14.764 1.00 83.75 113 GLU A N 1
ATOM 782 C CA . GLU A 1 113 ? 22.109 -11.489 -13.956 1.00 83.75 113 GLU A CA 1
ATOM 783 C C . GLU A 1 113 ? 21.566 -10.053 -14.039 1.00 83.75 113 GLU A C 1
ATOM 785 O O . GLU A 1 113 ? 21.537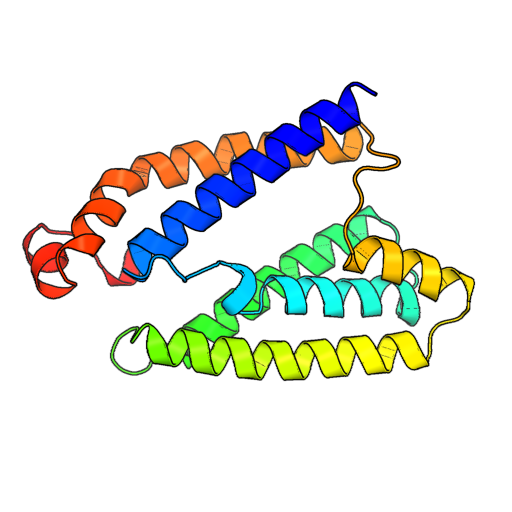 -9.350 -13.028 1.00 83.75 113 GLU A O 1
ATOM 790 N N . TRP A 1 114 ? 21.105 -9.624 -15.219 1.00 82.50 114 TRP A N 1
ATOM 791 C CA . TRP A 1 114 ? 20.552 -8.281 -15.417 1.00 82.50 114 TRP A CA 1
ATOM 792 C C . TRP A 1 114 ? 19.187 -8.107 -14.733 1.00 82.50 114 TRP A C 1
ATOM 794 O O . TRP A 1 114 ? 19.000 -7.177 -13.946 1.00 82.50 114 TRP A O 1
ATOM 804 N N . ASP A 1 115 ? 18.267 -9.050 -14.951 1.00 87.50 115 ASP A N 1
ATOM 805 C CA . ASP A 1 115 ? 16.925 -9.022 -14.356 1.00 87.50 115 ASP A CA 1
ATOM 806 C C . ASP A 1 115 ? 16.983 -9.158 -12.832 1.00 87.50 115 ASP A C 1
ATOM 808 O O . ASP A 1 115 ? 16.180 -8.563 -12.113 1.00 87.50 115 ASP A O 1
ATOM 812 N N . LEU A 1 116 ? 17.968 -9.902 -12.317 1.00 89.25 116 LEU A N 1
ATOM 813 C CA . LEU A 1 116 ? 18.206 -10.044 -10.886 1.00 89.25 116 LEU A CA 1
ATOM 814 C C . LEU A 1 116 ? 18.552 -8.698 -10.241 1.00 89.25 116 LEU A C 1
ATOM 816 O O . LEU A 1 116 ? 1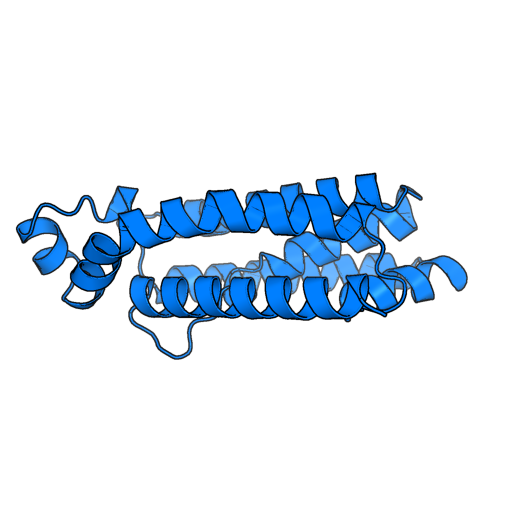8.007 -8.371 -9.187 1.00 89.25 116 LEU A O 1
ATOM 820 N N . GLN A 1 117 ? 19.431 -7.901 -10.858 1.00 89.00 117 GLN A N 1
ATOM 821 C CA . GLN A 1 117 ? 19.789 -6.576 -10.337 1.00 89.00 117 GLN A CA 1
ATOM 822 C C . GLN A 1 117 ? 18.593 -5.621 -10.349 1.00 89.00 117 GLN A C 1
ATOM 824 O O . GLN A 1 117 ? 18.380 -4.879 -9.385 1.00 89.00 117 GLN A O 1
ATOM 829 N N . GLU A 1 118 ? 17.793 -5.652 -11.415 1.00 89.38 118 GLU A N 1
ATOM 830 C CA . GLU A 1 118 ? 16.592 -4.829 -11.517 1.00 89.38 118 GLU A CA 1
ATOM 831 C C . GLU A 1 118 ? 15.528 -5.229 -10.487 1.00 89.38 118 GLU A C 1
ATOM 833 O O . GLU A 1 118 ? 15.020 -4.366 -9.764 1.00 89.38 118 GLU A O 1
ATOM 838 N N . ALA A 1 119 ? 15.249 -6.527 -10.352 1.00 90.94 119 ALA A N 1
ATOM 839 C CA . ALA A 1 119 ? 14.311 -7.049 -9.366 1.00 90.94 119 ALA A CA 1
ATOM 840 C C . ALA A 1 119 ? 14.771 -6.744 -7.933 1.00 90.94 119 ALA A C 1
ATOM 842 O O . ALA A 1 119 ? 13.972 -6.286 -7.119 1.00 90.94 119 ALA A O 1
ATOM 843 N N . MET A 1 120 ? 16.063 -6.910 -7.629 1.00 91.44 120 MET A N 1
ATOM 844 C CA . MET A 1 120 ? 16.633 -6.554 -6.324 1.00 91.44 120 MET A CA 1
ATOM 845 C C . MET A 1 120 ? 16.451 -5.070 -6.008 1.00 91.44 120 MET A C 1
ATOM 847 O O . MET A 1 120 ? 16.011 -4.731 -4.912 1.00 91.44 120 MET A O 1
ATOM 851 N N . ARG A 1 121 ? 16.716 -4.179 -6.973 1.00 90.81 121 ARG A N 1
ATOM 852 C CA . ARG A 1 121 ? 16.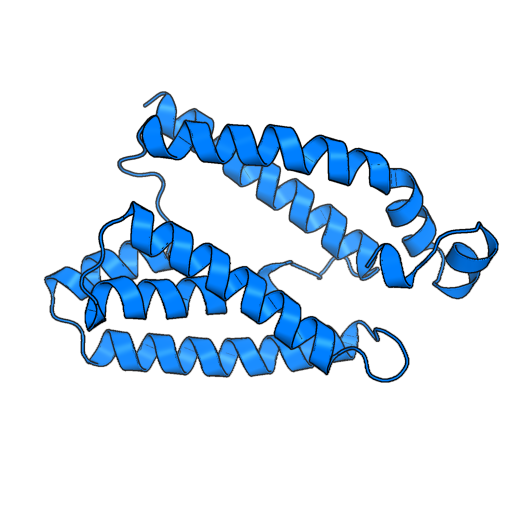492 -2.733 -6.809 1.00 90.81 121 ARG A CA 1
ATOM 853 C C . ARG A 1 121 ? 15.028 -2.411 -6.501 1.00 90.81 121 ARG A C 1
ATOM 855 O O . ARG A 1 121 ? 14.766 -1.498 -5.717 1.00 90.81 121 ARG A O 1
ATOM 862 N N . TRP A 1 122 ? 14.090 -3.126 -7.124 1.00 91.00 122 TRP A N 1
ATOM 863 C CA . TRP A 1 122 ? 12.657 -2.960 -6.881 1.00 91.00 122 TRP A CA 1
ATOM 864 C C . TRP A 1 122 ? 12.270 -3.442 -5.475 1.00 91.00 122 TRP A C 1
ATOM 866 O O . TRP A 1 122 ? 11.636 -2.702 -4.727 1.00 91.00 122 TRP A O 1
ATOM 876 N N . LEU A 1 123 ? 12.736 -4.633 -5.084 1.00 91.12 123 LEU A N 1
ATOM 877 C CA . LEU A 1 123 ? 12.471 -5.267 -3.786 1.00 91.12 123 LEU A CA 1
ATOM 878 C C . LEU A 1 123 ? 13.008 -4.463 -2.597 1.00 91.12 123 LEU A C 1
ATOM 880 O O . LEU A 1 123 ? 12.338 -4.348 -1.576 1.00 91.12 123 LEU A O 1
ATOM 884 N N . THR A 1 124 ? 14.204 -3.882 -2.715 1.00 90.56 124 THR A N 1
ATOM 885 C CA . THR A 1 124 ? 14.784 -3.059 -1.639 1.00 90.56 124 THR A CA 1
ATOM 886 C C . THR A 1 124 ? 14.198 -1.649 -1.581 1.00 90.56 124 THR A C 1
ATOM 888 O O . THR A 1 124 ? 14.413 -0.931 -0.606 1.00 90.56 124 THR A O 1
ATOM 891 N N . GLY A 1 125 ? 13.503 -1.229 -2.642 1.00 90.75 125 GLY A N 1
ATOM 892 C CA . GLY A 1 125 ? 13.072 0.145 -2.854 1.00 90.75 125 GLY A CA 1
ATOM 893 C C . GLY A 1 125 ? 14.228 1.080 -3.227 1.00 90.75 125 GLY A C 1
ATOM 894 O O . GLY A 1 125 ? 15.348 0.995 -2.719 1.00 90.75 125 GLY A O 1
ATOM 895 N N . SER A 1 126 ? 13.969 2.023 -4.134 1.00 90.62 126 SER A N 1
ATOM 896 C CA . SER A 1 126 ? 14.943 3.053 -4.493 1.00 90.62 126 SER A CA 1
ATOM 897 C C . SER A 1 126 ? 14.265 4.324 -4.980 1.00 90.62 126 SER A C 1
ATOM 899 O O . SER A 1 126 ? 13.328 4.280 -5.766 1.00 90.62 126 SER A O 1
ATOM 901 N N . LEU A 1 127 ? 14.794 5.473 -4.557 1.00 90.44 127 LEU A N 1
ATOM 902 C CA . LEU A 1 127 ? 14.423 6.788 -5.096 1.00 90.44 127 LEU A CA 1
ATOM 903 C C . LEU A 1 127 ? 15.436 7.284 -6.145 1.00 90.44 127 LEU A C 1
ATOM 905 O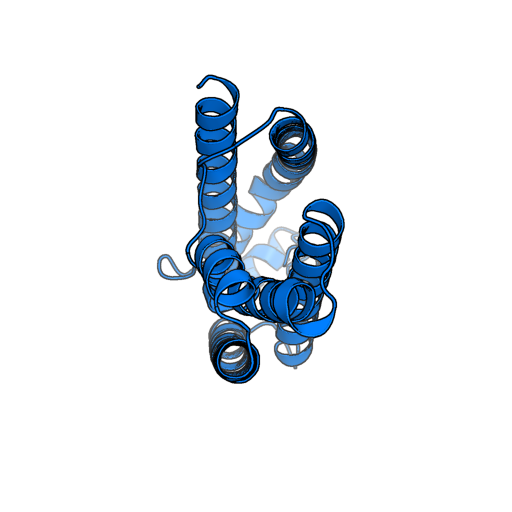 O . LEU A 1 127 ? 15.381 8.434 -6.595 1.00 90.44 127 LEU A O 1
ATOM 909 N N . ASN A 1 128 ? 16.431 6.456 -6.481 1.00 88.31 128 A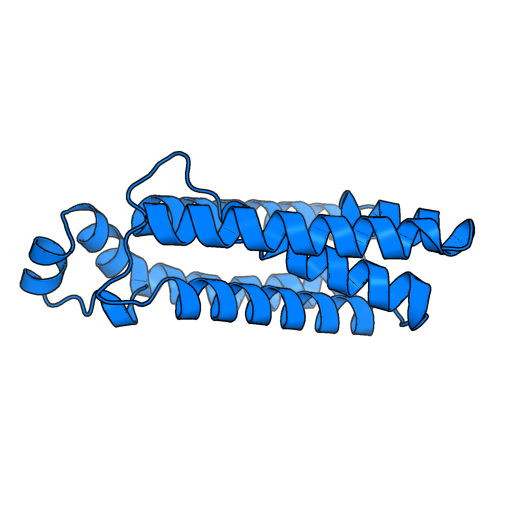SN A N 1
ATOM 910 C CA . ASN A 1 128 ? 17.379 6.759 -7.544 1.00 88.31 128 ASN A CA 1
ATOM 911 C C . ASN A 1 128 ? 16.659 6.695 -8.893 1.00 88.31 128 ASN A C 1
ATOM 913 O O . ASN A 1 128 ? 15.880 5.783 -9.136 1.00 88.31 128 ASN A O 1
ATOM 917 N N . GLY A 1 129 ? 16.933 7.665 -9.767 1.00 84.56 129 GLY A N 1
ATOM 918 C CA . GLY A 1 129 ? 16.290 7.735 -11.081 1.00 84.56 129 GLY A CA 1
ATOM 919 C C . GLY A 1 129 ? 14.867 8.301 -11.082 1.00 84.56 129 GLY A C 1
ATOM 920 O O . GLY A 1 129 ? 14.269 8.342 -12.145 1.00 84.56 129 GLY A O 1
ATOM 921 N N . ALA A 1 130 ? 14.344 8.788 -9.947 1.00 90.31 130 ALA A N 1
ATOM 922 C CA . ALA A 1 130 ? 12.981 9.323 -9.870 1.00 90.31 130 ALA A CA 1
ATOM 923 C C . ALA A 1 130 ? 12.717 10.439 -10.902 1.00 90.31 130 ALA A C 1
ATOM 925 O O . ALA A 1 130 ? 13.416 11.464 -10.921 1.00 90.31 130 ALA A O 1
ATOM 926 N N . THR A 1 131 ? 11.672 10.251 -11.709 1.00 92.56 131 THR A N 1
ATOM 927 C CA . THR A 1 131 ? 11.200 11.179 -12.749 1.00 92.56 131 THR A CA 1
ATOM 928 C C . THR A 1 131 ? 9.850 11.795 -12.378 1.00 92.56 131 THR A C 1
ATOM 930 O O . THR A 1 131 ? 9.153 11.324 -11.478 1.00 92.56 131 THR A O 1
ATOM 933 N N . TRP A 1 132 ? 9.456 12.871 -13.066 1.00 93.94 132 TRP A N 1
ATOM 934 C CA . TRP A 1 132 ? 8.136 13.480 -12.858 1.00 93.94 132 TRP A CA 1
ATOM 935 C C . TRP A 1 132 ? 6.983 12.548 -13.242 1.00 93.94 132 TRP A C 1
ATOM 937 O O . TRP A 1 132 ? 5.938 12.602 -12.598 1.00 93.94 132 TRP A O 1
ATOM 947 N N . ASP A 1 133 ? 7.206 11.641 -14.192 1.00 91.38 133 ASP A N 1
ATOM 948 C CA . ASP A 1 133 ? 6.219 10.643 -14.616 1.00 91.38 133 ASP A CA 1
ATOM 949 C C . ASP A 1 133 ? 5.856 9.662 -13.492 1.00 91.38 133 ASP A C 1
ATOM 951 O O . ASP A 1 133 ? 4.744 9.146 -13.460 1.00 91.38 133 ASP A O 1
ATOM 955 N N . GLN A 1 134 ? 6.758 9.451 -12.526 1.00 89.44 134 GLN A N 1
ATOM 956 C CA . GLN A 1 134 ? 6.501 8.661 -11.314 1.00 89.44 134 GLN A CA 1
ATOM 957 C C . GLN A 1 134 ? 5.926 9.521 -10.176 1.00 89.44 134 GLN A C 1
ATOM 959 O O . GLN A 1 134 ? 5.084 9.072 -9.397 1.00 89.44 134 GLN A O 1
ATOM 964 N N . VAL A 1 135 ? 6.363 10.781 -10.076 1.00 94.19 135 VAL A N 1
ATOM 965 C CA . VAL A 1 135 ? 5.952 11.707 -9.007 1.00 94.19 135 VAL A CA 1
ATOM 966 C C . VAL A 1 135 ? 4.502 12.160 -9.158 1.00 94.19 135 VAL A C 1
ATOM 968 O O . VAL A 1 135 ? 3.781 12.222 -8.164 1.00 94.19 135 VAL A O 1
ATOM 971 N N . VAL A 1 136 ? 4.065 12.493 -10.375 1.00 95.19 136 VAL A N 1
ATOM 972 C CA . VAL A 1 136 ? 2.719 13.034 -10.620 1.00 95.19 136 VAL A CA 1
ATOM 973 C C . VAL A 1 136 ? 1.620 12.035 -10.226 1.00 95.19 136 VAL A C 1
ATOM 975 O O . VAL A 1 136 ? 0.730 12.435 -9.471 1.00 95.19 136 VAL A O 1
ATOM 978 N N . PRO A 1 137 ? 1.674 10.744 -10.617 1.00 94.00 137 PRO A N 1
ATOM 979 C CA . PRO A 1 137 ? 0.703 9.751 -10.159 1.00 94.00 137 PRO A CA 1
ATOM 980 C C . PRO A 1 137 ? 0.708 9.559 -8.639 1.00 94.00 137 PRO A C 1
ATOM 982 O O . PRO A 1 137 ? -0.359 9.466 -8.036 1.00 94.00 137 PRO A O 1
ATOM 985 N N . ALA A 1 138 ? 1.886 9.550 -8.003 1.00 94.06 138 ALA A N 1
ATOM 986 C CA . ALA A 1 138 ? 1.997 9.414 -6.550 1.00 94.06 138 ALA A CA 1
ATOM 987 C C . ALA A 1 138 ? 1.368 10.608 -5.810 1.00 94.06 138 ALA A C 1
ATOM 989 O O . ALA A 1 138 ? 0.632 10.424 -4.841 1.00 94.06 138 ALA A O 1
ATOM 990 N N . LEU A 1 139 ? 1.602 11.833 -6.294 1.00 96.12 139 LEU A N 1
ATOM 991 C CA . LEU A 1 139 ? 0.962 13.040 -5.771 1.00 96.12 139 LEU A CA 1
ATOM 992 C C . LEU A 1 139 ? -0.551 13.018 -5.974 1.00 96.12 139 LEU A C 1
ATOM 994 O O . LEU A 1 139 ? -1.283 13.359 -5.051 1.00 96.12 139 LEU A O 1
ATOM 998 N N . ALA A 1 140 ? -1.023 12.609 -7.153 1.00 96.56 140 ALA A N 1
ATOM 999 C CA . ALA A 1 140 ? -2.450 12.504 -7.437 1.00 96.56 140 ALA A CA 1
ATOM 1000 C C . ALA A 1 140 ? -3.128 11.488 -6.505 1.00 96.56 140 ALA A C 1
ATOM 1002 O O . ALA A 1 140 ? -4.161 11.791 -5.908 1.00 96.56 140 ALA A O 1
ATOM 1003 N N . ALA A 1 141 ? -2.513 10.318 -6.308 1.00 95.06 141 ALA A N 1
ATOM 1004 C CA . ALA A 1 141 ? -2.994 9.316 -5.364 1.00 95.06 141 ALA A CA 1
ATOM 1005 C C . ALA A 1 141 ? -3.027 9.864 -3.930 1.00 95.06 141 ALA A C 1
ATOM 1007 O O . ALA A 1 141 ? -4.053 9.755 -3.260 1.00 95.06 141 ALA A O 1
ATOM 1008 N N . ALA A 1 142 ? -1.958 10.522 -3.470 1.00 95.56 142 ALA A N 1
ATOM 1009 C CA . ALA A 1 142 ? -1.918 11.135 -2.144 1.00 95.56 142 ALA A CA 1
ATOM 1010 C C . ALA A 1 142 ? -2.985 12.231 -1.982 1.00 95.56 142 ALA A C 1
ATOM 1012 O O . ALA A 1 142 ? -3.673 12.270 -0.961 1.00 95.56 142 ALA A O 1
ATOM 1013 N N . ALA A 1 143 ? -3.175 13.083 -2.991 1.00 96.44 143 ALA A N 1
ATOM 1014 C CA . ALA A 1 143 ? -4.161 14.159 -2.981 1.00 96.44 143 ALA A CA 1
ATOM 1015 C C . ALA A 1 143 ? -5.608 13.646 -2.903 1.00 96.44 143 ALA A C 1
ATOM 1017 O O . ALA A 1 143 ? -6.455 14.331 -2.338 1.00 96.44 143 ALA A O 1
ATOM 1018 N N . VAL A 1 144 ? -5.890 12.448 -3.427 1.00 96.75 144 VAL A N 1
ATOM 1019 C CA . VAL A 1 144 ? -7.219 11.817 -3.363 1.00 96.75 144 VAL A CA 1
ATOM 1020 C C . VAL A 1 144 ? -7.396 10.987 -2.089 1.00 96.75 144 VAL A C 1
ATOM 1022 O O . VAL A 1 144 ? -8.408 11.115 -1.404 1.00 96.75 144 VAL A O 1
ATOM 1025 N N . LEU A 1 145 ? -6.420 10.151 -1.732 1.00 94.94 145 LEU A N 1
ATOM 1026 C CA . LEU A 1 145 ? -6.537 9.223 -0.601 1.00 94.94 145 LEU A CA 1
ATOM 1027 C C . LEU A 1 145 ? -6.465 9.933 0.756 1.00 94.94 145 LEU A C 1
ATOM 1029 O O . LEU A 1 145 ? -7.153 9.534 1.693 1.00 94.94 145 LEU A O 1
ATOM 1033 N N . THR A 1 146 ? -5.690 11.014 0.864 1.00 95.75 146 THR A N 1
ATOM 1034 C CA . THR A 1 146 ? -5.566 11.783 2.112 1.00 95.75 146 THR A CA 1
ATOM 1035 C C . THR A 1 146 ? -6.898 12.369 2.587 1.00 95.75 146 THR A C 1
ATOM 1037 O O . THR A 1 146 ? -7.283 12.081 3.719 1.00 95.75 146 THR A O 1
ATOM 1040 N N . PRO A 1 147 ? -7.649 13.157 1.790 1.00 95.75 147 PRO A N 1
ATOM 1041 C CA . PRO A 1 147 ? -8.928 13.701 2.245 1.00 95.75 147 PRO A CA 1
ATOM 1042 C C . PRO A 1 147 ? -9.964 12.608 2.531 1.00 95.75 147 PRO A C 1
ATOM 1044 O O . PRO A 1 147 ? -10.740 12.755 3.473 1.00 95.75 147 PRO A O 1
ATOM 1047 N N . LEU A 1 148 ? -9.948 11.494 1.787 1.00 93.94 148 LEU A N 1
ATOM 1048 C CA . LEU A 1 148 ? -10.807 10.340 2.074 1.00 93.94 148 LEU A CA 1
ATOM 1049 C C . LEU A 1 148 ? -10.506 9.743 3.459 1.00 93.94 148 LEU A C 1
ATOM 1051 O O . LEU A 1 148 ? -11.429 9.507 4.239 1.00 93.94 148 LEU A O 1
ATOM 1055 N N . LEU A 1 149 ? -9.225 9.563 3.799 1.00 92.31 149 LEU A N 1
ATOM 1056 C CA . LEU A 1 149 ? -8.803 9.085 5.120 1.00 92.31 149 LEU A CA 1
ATOM 1057 C C . LEU A 1 149 ? -9.110 10.094 6.233 1.00 92.31 149 LEU A C 1
ATOM 1059 O O . LEU A 1 149 ? -9.599 9.707 7.294 1.00 92.31 149 LEU A O 1
ATOM 1063 N N . LEU A 1 150 ? -8.881 11.389 5.995 1.00 93.19 150 LEU A N 1
ATOM 1064 C CA . LEU A 1 150 ? -9.199 12.446 6.960 1.00 93.19 150 LEU A CA 1
ATOM 1065 C C . LEU A 1 150 ? -10.706 12.541 7.232 1.00 93.19 150 LEU A C 1
ATOM 1067 O O . LEU A 1 150 ? -11.104 12.760 8.375 1.00 93.19 150 LEU A O 1
ATOM 1071 N N . GLY A 1 151 ? -11.550 12.301 6.223 1.00 93.12 151 GLY A N 1
ATOM 1072 C CA . GLY A 1 151 ? -13.000 12.180 6.400 1.00 93.12 151 GLY A CA 1
ATOM 1073 C C . GLY A 1 151 ? -13.394 11.051 7.362 1.00 93.12 151 GLY A C 1
ATOM 1074 O O . GLY A 1 151 ? -14.377 11.174 8.091 1.00 93.12 151 GLY A O 1
ATOM 1075 N N . GLN A 1 152 ? -12.582 9.994 7.438 1.00 91.88 152 GLN A N 1
ATOM 1076 C CA . GLN A 1 152 ? -12.775 8.860 8.343 1.00 91.88 152 GLN A CA 1
ATOM 1077 C C . GLN A 1 152 ? -12.082 9.019 9.701 1.00 91.88 152 GLN A C 1
ATOM 1079 O O . GLN A 1 152 ? -12.248 8.151 10.558 1.00 91.88 152 GLN A O 1
ATOM 1084 N N . ALA A 1 153 ? -11.372 10.124 9.956 1.00 90.38 153 ALA A N 1
ATOM 1085 C CA . ALA A 1 153 ? -10.602 10.317 11.187 1.00 90.38 153 ALA A CA 1
ATOM 1086 C C . ALA A 1 153 ? -11.452 10.142 12.457 1.00 90.38 153 ALA A C 1
ATOM 1088 O O . ALA A 1 153 ? -11.038 9.453 13.382 1.00 90.38 153 ALA A O 1
ATOM 1089 N N . ARG A 1 154 ? -12.679 10.684 12.481 1.00 89.00 154 ARG A N 1
ATOM 1090 C CA . ARG A 1 154 ? -13.597 10.528 13.626 1.00 89.00 154 ARG A CA 1
ATOM 1091 C C . ARG A 1 154 ? -14.005 9.074 13.857 1.00 89.00 154 ARG A C 1
ATOM 1093 O O . ARG A 1 154 ? -14.024 8.619 14.997 1.00 89.00 154 ARG A O 1
ATOM 1100 N N . ASN A 1 155 ? -14.304 8.352 12.778 1.00 90.19 155 ASN A N 1
ATOM 1101 C CA . ASN A 1 155 ? -14.693 6.944 12.840 1.00 90.19 155 ASN A CA 1
ATOM 1102 C C . ASN A 1 155 ? -13.514 6.082 13.312 1.00 90.19 155 ASN A C 1
ATOM 1104 O O . ASN A 1 155 ? -13.688 5.230 14.178 1.00 90.19 155 ASN A O 1
ATOM 1108 N N . LEU A 1 156 ? -12.304 6.359 12.815 1.00 88.12 156 LEU A N 1
ATOM 1109 C CA . LEU A 1 156 ? -11.068 5.714 13.260 1.00 88.12 156 LEU A CA 1
ATOM 1110 C C . LEU A 1 156 ? -10.779 5.994 14.745 1.00 88.12 156 LEU A C 1
ATOM 1112 O O . LEU A 1 156 ? -10.463 5.066 15.483 1.00 88.12 156 LEU A O 1
ATOM 1116 N N . SER A 1 157 ? -10.943 7.231 15.224 1.00 89.94 157 SER A N 1
ATOM 1117 C CA . SER A 1 157 ? -10.786 7.546 16.652 1.00 89.94 157 SER A CA 1
ATOM 1118 C C . SER A 1 157 ? -11.810 6.816 17.522 1.00 89.94 157 SER A C 1
ATOM 1120 O O . SER A 1 157 ? -11.448 6.278 18.565 1.00 89.94 157 SER A O 1
ATOM 1122 N N . ALA A 1 158 ? -13.070 6.731 17.086 1.00 89.38 158 ALA A N 1
ATOM 1123 C CA . ALA A 1 158 ? -14.096 5.971 17.797 1.00 89.38 158 ALA A CA 1
ATOM 1124 C C . ALA A 1 158 ? -13.757 4.474 17.866 1.00 89.38 158 ALA A C 1
ATOM 1126 O O . ALA A 1 158 ? -13.971 3.852 18.906 1.00 89.38 158 ALA A O 1
ATOM 1127 N N . LEU A 1 159 ? -13.147 3.910 16.812 1.00 86.75 159 LEU A N 1
ATOM 1128 C CA . LEU A 1 159 ? -12.671 2.526 16.822 1.00 86.75 159 LEU A CA 1
ATOM 1129 C C . LEU A 1 159 ? -11.640 2.256 17.915 1.00 86.75 159 LEU A C 1
ATOM 1131 O O . LEU A 1 159 ? -11.516 1.096 18.282 1.00 86.75 159 LEU A O 1
ATOM 1135 N N . GLN A 1 160 ? -10.937 3.250 18.470 1.00 86.56 160 GLN A N 1
ATOM 1136 C CA . GLN A 1 160 ? -10.001 3.032 19.585 1.00 86.56 160 GLN A CA 1
ATOM 1137 C C . GLN A 1 160 ? -10.708 2.651 20.897 1.00 86.56 160 GLN A C 1
ATOM 1139 O O . GLN A 1 160 ? -10.106 1.987 21.737 1.00 86.56 160 GLN A O 1
ATOM 1144 N N . LEU A 1 161 ? -11.985 3.018 21.061 1.00 87.19 161 LEU A N 1
ATOM 1145 C CA . LEU A 1 161 ? -12.754 2.831 22.299 1.00 87.19 161 LEU A CA 1
ATOM 1146 C C . LEU A 1 161 ? -13.331 1.419 22.486 1.00 87.19 161 LEU A C 1
ATOM 1148 O O . LEU A 1 161 ? -13.933 1.142 23.523 1.00 87.19 161 LEU A O 1
ATOM 1152 N N . GLY A 1 162 ? -13.217 0.543 21.487 1.00 85.25 162 GLY A N 1
ATOM 1153 C CA . GLY A 1 162 ? -13.963 -0.719 21.457 1.00 85.25 162 GLY A CA 1
ATOM 1154 C C . GLY A 1 162 ? -14.858 -0.823 20.229 1.00 85.25 162 GLY A C 1
ATOM 1155 O O . GLY A 1 162 ? -15.347 0.193 19.745 1.00 85.25 162 GLY A O 1
ATOM 1156 N N . ASP A 1 163 ? -15.093 -2.042 19.729 1.00 84.44 163 ASP A N 1
ATOM 1157 C CA . ASP A 1 163 ? -16.042 -2.241 18.621 1.00 84.44 163 ASP A CA 1
ATOM 1158 C C . ASP A 1 163 ? -17.471 -1.972 19.115 1.00 84.44 163 ASP A C 1
ATOM 1160 O O . ASP A 1 163 ? -18.217 -1.246 18.461 1.00 84.44 163 ASP A O 1
ATOM 1164 N N . ASP A 1 164 ? -17.799 -2.436 20.324 1.00 85.62 164 ASP A N 1
ATOM 1165 C CA . ASP A 1 164 ? -19.092 -2.195 20.970 1.00 85.62 164 ASP A CA 1
ATOM 1166 C C . ASP A 1 164 ? -19.334 -0.695 21.190 1.00 85.62 164 ASP A C 1
ATOM 1168 O O . ASP A 1 164 ? -20.350 -0.158 20.750 1.00 85.62 164 ASP A O 1
ATOM 1172 N N . THR A 1 165 ? -18.365 0.018 21.775 1.00 87.06 165 THR A N 1
ATOM 1173 C CA . THR A 1 165 ? -18.458 1.468 22.007 1.00 87.06 165 THR A CA 1
ATOM 1174 C C . THR A 1 165 ? -18.556 2.256 20.700 1.00 87.06 165 THR A C 1
ATOM 1176 O O . THR A 1 165 ? -19.376 3.165 20.587 1.00 87.06 165 THR A O 1
ATOM 1179 N N . ALA A 1 166 ? -17.759 1.905 19.684 1.00 87.31 166 ALA A N 1
ATOM 1180 C CA . ALA A 1 166 ? -17.826 2.549 18.375 1.00 87.31 166 ALA A CA 1
ATOM 1181 C C . ALA A 1 166 ? -19.188 2.319 17.700 1.00 87.31 166 ALA A C 1
ATOM 1183 O O . ALA A 1 166 ? -19.761 3.254 17.136 1.00 87.31 166 ALA A O 1
ATOM 1184 N N . SER A 1 167 ? -19.735 1.103 17.804 1.00 87.44 167 SER A N 1
ATOM 1185 C CA . SER A 1 167 ? -21.060 0.778 17.273 1.00 87.44 167 SER A CA 1
ATOM 1186 C C . SER A 1 167 ? -22.174 1.558 17.983 1.00 87.44 167 SER A C 1
ATOM 1188 O O . SER A 1 167 ? -23.067 2.084 17.318 1.00 87.44 167 SER A O 1
ATOM 1190 N N . ALA A 1 168 ? -22.069 1.745 19.306 1.00 90.44 168 ALA A N 1
ATOM 1191 C CA . ALA A 1 168 ? -22.999 2.550 20.099 1.00 90.44 168 ALA A CA 1
ATOM 1192 C C . ALA A 1 168 ? -22.949 4.047 19.737 1.00 90.44 168 ALA A C 1
ATOM 1194 O O . ALA A 1 168 ? -23.963 4.737 19.818 1.00 90.44 168 ALA A O 1
ATOM 1195 N N . LEU A 1 169 ? -21.796 4.544 19.274 1.00 89.75 169 LEU A N 1
ATOM 1196 C CA . LEU A 1 169 ? -21.620 5.902 18.742 1.00 89.75 169 LEU A CA 1
ATOM 1197 C C . LEU A 1 169 ? -22.083 6.050 17.276 1.00 89.75 169 LEU A C 1
ATOM 1199 O O . LEU A 1 169 ? -21.912 7.114 16.680 1.00 89.75 169 LEU A O 1
ATOM 1203 N N . GLY A 1 170 ? -22.671 5.004 16.684 1.00 88.56 170 GLY A N 1
ATOM 1204 C CA . GLY A 1 170 ? -23.214 5.013 15.323 1.00 88.56 170 GLY A CA 1
ATOM 1205 C C . GLY A 1 170 ? -22.198 4.690 14.223 1.00 88.56 170 GLY A C 1
ATOM 1206 O O . GLY A 1 170 ? -22.523 4.794 13.036 1.00 88.56 170 GLY A O 1
ATOM 1207 N N . VAL A 1 171 ? -20.975 4.279 14.580 1.00 89.81 171 VAL A N 1
ATOM 1208 C CA . VAL A 1 171 ? -19.959 3.884 13.600 1.00 89.81 171 VAL A CA 1
ATOM 1209 C C . VAL A 1 171 ? -20.284 2.499 13.059 1.00 89.81 171 VAL A C 1
ATOM 1211 O O . VAL A 1 171 ? -20.397 1.519 13.793 1.00 89.81 171 VAL A O 1
ATOM 1214 N N . ARG A 1 172 ? -20.370 2.390 11.732 1.00 86.81 172 ARG A N 1
ATOM 1215 C CA . ARG A 1 172 ? -20.432 1.094 11.049 1.00 86.81 172 ARG A CA 1
ATOM 1216 C C . ARG A 1 172 ? -19.031 0.483 11.040 1.00 86.81 172 ARG A C 1
ATOM 1218 O O . ARG A 1 172 ? -18.292 0.665 10.071 1.00 86.81 172 ARG A O 1
ATOM 1225 N N . VAL A 1 173 ? -18.670 -0.190 12.135 1.00 83.00 173 VAL A N 1
ATOM 1226 C CA . VAL A 1 173 ? -17.331 -0.753 12.396 1.00 83.00 173 VAL A CA 1
ATOM 1227 C C . VAL A 1 173 ? -16.829 -1.575 11.209 1.00 83.00 173 VAL A C 1
ATOM 1229 O O . VAL A 1 173 ? -15.742 -1.316 10.706 1.00 83.00 173 VAL A O 1
ATOM 1232 N N . GLU A 1 174 ? -17.658 -2.485 10.696 1.00 80.69 174 GLU A N 1
ATOM 1233 C CA . GLU A 1 174 ? -17.297 -3.363 9.574 1.00 80.69 174 GLU A CA 1
ATOM 1234 C C . GLU A 1 174 ? -17.090 -2.626 8.249 1.00 80.69 174 GLU A C 1
ATOM 1236 O O . GLU A 1 174 ? -16.264 -3.041 7.456 1.00 80.69 174 GLU A O 1
ATOM 1241 N N . ARG A 1 175 ? -17.812 -1.525 7.998 1.00 82.38 175 ARG A N 1
ATOM 1242 C CA . ARG A 1 175 ? -17.633 -0.712 6.778 1.00 82.38 175 ARG A CA 1
ATOM 1243 C C . ARG A 1 175 ? -16.443 0.237 6.864 1.00 82.38 175 ARG A C 1
ATOM 1245 O O . ARG A 1 175 ? -15.999 0.744 5.842 1.00 82.38 175 ARG A O 1
ATOM 1252 N N . THR A 1 176 ? -16.037 0.577 8.084 1.00 84.75 176 THR A N 1
ATOM 1253 C CA . THR A 1 176 ? -14.916 1.487 8.336 1.00 84.75 176 THR A CA 1
ATOM 1254 C C . THR A 1 176 ? -13.576 0.757 8.247 1.00 84.75 176 THR A C 1
ATOM 1256 O O . THR A 1 176 ? -12.589 1.396 7.896 1.00 84.75 176 THR A O 1
ATOM 1259 N N . ARG A 1 177 ? -13.552 -0.542 8.577 1.00 79.75 177 ARG A N 1
ATOM 1260 C CA . ARG A 1 177 ? -12.394 -1.440 8.454 1.00 79.75 177 ARG A CA 1
ATOM 1261 C C . ARG A 1 177 ? -12.265 -1.989 7.038 1.00 79.75 177 ARG A C 1
ATOM 1263 O O . ARG A 1 177 ? -11.137 -1.940 6.513 1.00 79.75 177 ARG A O 1
#

Foldseek 3Di:
DVLLVLVVVLVVVVQVLQLVLQCLLLVHNPDGLVLLQLLLQLLLQLLCCCFPVVDDPVVSNVRSNVRSVVSNVVLVVQCPDPDRNSVSSNVSSNVVSVVSVVSSVVSLVRGDPVSNVVSVCVSVDDSPPRDVVNSVVSVVCCVVVVVVSVVCPVLSNQSSVDPVSSVVVVRPSVVSD

Radius of gyration: 17.93 Å; chains: 1; bounding box: 45×37×41 Å

Organism: NCBI:txid2706086

Sequence (177 aa):
RLPRAVLALVAGFSFGLAGVTFQTMLRNPLASPDIIGISSGASAAAAIAIVTLSLGEVQVSVLAIAAGLGVALLVYSLAFKGGVAGTRLILIGIGISAMLDSITSYVLSRAAEWDLQEAMRWLTGSLNGATWDQVVPALAAAAVLTPLLLGQARNLSALQLGDDTASALGVRVERTR

InterPro domains:
  IPR000522 ABC transporter, permease protein, BtuC-like [PF01032] (1-177)
  IPR000522 ABC transporter, permease protein, BtuC-like [PTHR30472] (1-177)
  IPR037294 ABC transporter, BtuC-like [G3DSA:1.10.3470.10] (1-177)
  IPR037294 ABC transporter, BtuC-like [SSF81345] (1-177)

pLDDT: mean 89.27, std 6.95, range [60.12, 96.75]